Protein AF-A0A929I286-F1 (afdb_monomer_lite)

Structure (mmCIF, N/CA/C/O backbone):
data_AF-A0A929I286-F1
#
_entry.id   AF-A0A929I286-F1
#
loop_
_atom_site.group_PDB
_atom_site.id
_atom_site.type_symbol
_atom_site.label_atom_id
_atom_site.label_alt_id
_atom_site.label_comp_id
_atom_site.label_asym_id
_atom_site.label_entity_id
_atom_site.label_seq_id
_atom_site.pdbx_PDB_ins_code
_atom_site.Cartn_x
_atom_site.Cartn_y
_atom_site.Cartn_z
_atom_site.occupancy
_atom_site.B_iso_or_equiv
_atom_site.auth_seq_id
_atom_site.auth_comp_id
_atom_site.auth_asym_id
_atom_site.auth_atom_id
_atom_site.pdbx_PDB_model_num
ATOM 1 N N . GLU A 1 1 ? 8.473 -5.660 -11.542 1.00 77.50 1 GLU A N 1
ATOM 2 C CA . GLU A 1 1 ? 9.769 -5.010 -11.233 1.00 77.50 1 GLU A CA 1
ATOM 3 C C . GLU A 1 1 ? 10.933 -5.938 -11.486 1.00 77.50 1 GLU A C 1
ATOM 5 O O . GLU A 1 1 ? 10.798 -7.139 -11.267 1.00 77.50 1 GLU A O 1
ATOM 10 N N . PHE A 1 2 ? 12.071 -5.359 -11.862 1.00 82.38 2 PHE A N 1
ATOM 11 C CA . PHE A 1 2 ? 13.333 -6.059 -12.073 1.00 82.38 2 PHE A CA 1
ATOM 12 C C . PHE A 1 2 ? 14.376 -5.569 -11.054 1.00 82.38 2 PHE A C 1
ATOM 14 O O . PHE A 1 2 ? 15.160 -4.667 -11.329 1.00 82.38 2 PHE A O 1
ATOM 21 N N . HIS A 1 3 ? 14.350 -6.142 -9.846 1.00 72.25 3 HIS A N 1
ATOM 22 C CA . HIS A 1 3 ? 15.078 -5.636 -8.668 1.00 72.25 3 HIS A CA 1
ATOM 23 C C . HIS A 1 3 ? 16.611 -5.606 -8.804 1.00 72.25 3 HIS A C 1
ATOM 25 O O . HIS A 1 3 ? 17.269 -4.896 -8.051 1.00 72.25 3 HIS A O 1
ATOM 31 N N . SER A 1 4 ? 17.180 -6.364 -9.743 1.00 82.62 4 SER A N 1
ATOM 32 C CA . SER A 1 4 ? 18.633 -6.484 -9.933 1.00 82.62 4 SER A CA 1
ATOM 33 C C . SER A 1 4 ? 19.173 -5.665 -11.111 1.00 82.62 4 SER A C 1
ATOM 35 O O . SER A 1 4 ? 20.379 -5.679 -11.349 1.00 82.62 4 SER A O 1
ATOM 37 N N . LEU A 1 5 ? 18.318 -4.953 -11.856 1.00 88.50 5 LEU A N 1
ATOM 38 C CA . LEU A 1 5 ? 18.752 -4.174 -13.018 1.00 88.50 5 LEU A CA 1
ATOM 39 C C . LEU A 1 5 ? 19.174 -2.768 -12.625 1.00 88.50 5 LEU A C 1
ATOM 41 O O . LEU A 1 5 ? 18.454 -2.045 -11.940 1.00 88.50 5 LEU A O 1
ATOM 45 N N . SER A 1 6 ? 20.338 -2.362 -13.118 1.00 87.81 6 SER A N 1
ATOM 46 C CA . SER A 1 6 ? 20.846 -1.004 -12.969 1.00 87.81 6 SER A CA 1
ATOM 47 C C . SER A 1 6 ? 21.581 -0.571 -14.233 1.00 87.81 6 SER A C 1
ATOM 49 O O . SER A 1 6 ? 22.116 -1.396 -14.973 1.00 87.81 6 SER A O 1
ATOM 51 N N . TRP A 1 7 ? 21.588 0.735 -14.495 1.00 91.75 7 TRP A N 1
ATOM 52 C CA . TRP A 1 7 ? 22.344 1.323 -15.594 1.00 91.75 7 TRP A CA 1
ATOM 53 C C . TRP A 1 7 ? 22.905 2.678 -15.173 1.00 91.75 7 TRP A C 1
ATOM 55 O O . TRP A 1 7 ? 22.157 3.610 -14.877 1.00 91.75 7 TRP A O 1
ATOM 65 N N . LEU A 1 8 ? 24.233 2.784 -15.145 1.00 91.50 8 LEU A N 1
ATOM 66 C CA . LEU A 1 8 ? 24.943 3.989 -14.727 1.00 91.50 8 LEU A CA 1
ATOM 67 C C . LEU A 1 8 ? 25.298 4.841 -15.946 1.00 91.50 8 LEU A C 1
ATOM 69 O O . LEU A 1 8 ? 25.862 4.350 -16.922 1.00 91.50 8 LEU A O 1
ATOM 73 N N . ALA A 1 9 ? 25.004 6.138 -15.881 1.00 93.94 9 ALA A N 1
ATOM 74 C CA . ALA A 1 9 ? 25.400 7.094 -16.907 1.00 93.94 9 ALA A CA 1
ATOM 75 C C . ALA A 1 9 ? 25.669 8.476 -16.304 1.00 93.94 9 ALA A C 1
ATOM 77 O O . ALA A 1 9 ? 25.230 8.787 -15.201 1.00 93.94 9 ALA A O 1
ATOM 78 N N . LYS A 1 10 ? 26.386 9.317 -17.059 1.00 93.94 10 LYS A N 1
ATOM 79 C CA . LYS A 1 10 ? 26.767 10.673 -16.632 1.00 93.94 10 LYS A CA 1
ATOM 80 C C . LYS A 1 10 ? 25.592 11.654 -16.582 1.00 93.94 10 LYS A C 1
ATOM 82 O O . LYS A 1 10 ? 25.704 12.672 -15.912 1.00 93.94 10 LYS A O 1
ATOM 87 N N . THR A 1 11 ? 24.499 11.369 -17.293 1.00 96.06 11 THR A N 1
ATOM 88 C CA . THR A 1 11 ? 23.294 12.206 -17.299 1.00 96.06 11 THR A CA 1
ATOM 89 C C . THR A 1 11 ? 22.040 11.376 -17.014 1.00 96.06 11 THR A C 1
ATOM 91 O O . THR A 1 11 ? 22.008 10.187 -17.362 1.00 96.06 11 THR A O 1
ATOM 94 N N . PRO A 1 12 ? 20.996 11.979 -16.417 1.00 92.50 12 PRO A N 1
ATOM 95 C CA . PRO A 1 12 ? 19.723 11.305 -16.163 1.00 92.50 12 PRO A CA 1
ATOM 96 C C . PRO A 1 12 ? 19.082 10.720 -17.429 1.00 92.50 12 PRO A C 1
ATOM 98 O O . PRO A 1 12 ? 18.570 9.601 -17.405 1.00 92.50 12 PRO A O 1
ATOM 101 N N . GLU A 1 13 ? 19.153 11.427 -18.558 1.00 94.62 13 GLU A N 1
ATOM 102 C CA . GLU A 1 13 ? 18.553 10.999 -19.827 1.00 94.62 13 GLU A CA 1
ATOM 103 C C . GLU A 1 13 ? 19.257 9.757 -20.376 1.00 94.62 13 GLU A C 1
ATOM 105 O O . GLU A 1 13 ? 18.611 8.821 -20.853 1.00 94.62 13 GLU A O 1
ATOM 110 N N . ALA A 1 14 ? 20.589 9.725 -20.280 1.00 92.88 14 ALA A N 1
ATOM 111 C CA . ALA A 1 14 ? 21.381 8.576 -20.693 1.00 92.88 14 ALA A CA 1
ATOM 112 C C . ALA A 1 14 ? 21.146 7.373 -19.769 1.00 92.88 14 ALA A C 1
ATOM 114 O O . ALA A 1 14 ? 21.062 6.243 -20.255 1.00 92.88 14 ALA A O 1
ATOM 115 N N . ALA A 1 15 ? 20.982 7.611 -18.463 1.00 94.19 15 ALA A N 1
ATOM 116 C CA . ALA A 1 15 ? 20.667 6.565 -17.495 1.00 94.19 15 ALA A CA 1
ATOM 117 C C . ALA A 1 15 ? 19.297 5.937 -17.789 1.00 94.19 15 ALA A C 1
ATOM 119 O O . ALA A 1 15 ? 19.181 4.716 -17.906 1.00 94.19 15 ALA A O 1
ATOM 120 N N . LEU A 1 16 ? 18.282 6.778 -18.016 1.00 91.62 16 LEU A N 1
ATOM 121 C CA . LEU A 1 16 ? 16.924 6.347 -18.342 1.00 91.62 16 LEU A CA 1
ATOM 122 C C . LEU A 1 16 ? 16.855 5.613 -19.688 1.00 91.62 16 LEU A C 1
ATOM 124 O O . LEU A 1 16 ? 16.178 4.591 -19.810 1.00 91.62 16 LEU A O 1
ATOM 128 N N . LYS A 1 17 ? 17.555 6.110 -20.713 1.00 93.44 17 LYS A N 1
ATOM 129 C CA . LYS A 1 17 ? 17.610 5.440 -22.019 1.00 93.44 17 LYS A CA 1
ATOM 130 C C . LYS A 1 17 ? 18.274 4.066 -21.909 1.00 93.44 17 LYS A C 1
ATOM 132 O O . LYS A 1 17 ? 17.787 3.110 -22.507 1.00 93.44 17 LYS A O 1
ATOM 137 N N . GLY A 1 18 ? 19.359 3.973 -21.145 1.00 93.56 18 GLY A N 1
ATOM 138 C CA . GLY A 1 18 ? 20.093 2.729 -20.950 1.00 93.56 18 GLY A CA 1
ATOM 139 C C . GLY A 1 18 ? 19.292 1.673 -20.198 1.00 93.56 18 GLY A C 1
ATOM 140 O O . GLY A 1 18 ? 19.136 0.567 -20.708 1.00 93.56 18 GLY A O 1
ATOM 141 N N . ILE A 1 19 ? 18.695 2.022 -19.053 1.00 92.88 19 ILE A N 1
ATOM 142 C CA . ILE A 1 19 ? 17.896 1.058 -18.279 1.00 92.88 19 ILE A CA 1
ATOM 143 C C . ILE A 1 19 ? 16.686 0.545 -19.073 1.00 92.88 19 ILE A C 1
ATOM 145 O O . ILE A 1 19 ? 16.362 -0.636 -18.997 1.00 92.88 19 ILE A O 1
ATOM 149 N N . ARG A 1 20 ? 16.056 1.390 -19.904 1.00 92.06 20 ARG A N 1
ATOM 150 C CA . ARG A 1 20 ? 14.956 0.968 -20.790 1.00 92.06 20 ARG A CA 1
ATOM 151 C C . ARG A 1 20 ? 15.393 -0.072 -21.816 1.00 92.06 20 ARG A C 1
ATOM 153 O O . ARG A 1 20 ? 14.615 -0.973 -22.107 1.00 92.06 20 ARG A O 1
ATOM 160 N N . LYS A 1 21 ? 16.608 0.057 -22.355 1.00 93.38 21 LYS A N 1
ATOM 161 C CA . LYS A 1 21 ? 17.166 -0.929 -23.283 1.00 93.38 21 LYS A CA 1
ATOM 162 C C . LYS A 1 21 ? 17.411 -2.260 -22.572 1.00 93.38 21 LYS A C 1
ATOM 164 O O . LYS A 1 21 ? 16.906 -3.272 -23.026 1.00 93.38 21 LYS A O 1
ATOM 169 N N . VAL A 1 22 ? 18.079 -2.235 -21.417 1.00 93.25 22 VAL A N 1
ATOM 170 C CA . VAL A 1 22 ? 18.348 -3.449 -20.623 1.00 93.25 22 VAL A CA 1
ATOM 171 C C . VAL A 1 22 ? 17.060 -4.192 -20.268 1.00 93.25 22 VAL A C 1
ATOM 173 O O . VAL A 1 22 ? 17.001 -5.410 -20.376 1.00 93.25 22 VAL A O 1
ATOM 176 N N . VAL A 1 23 ? 16.012 -3.469 -19.861 1.00 91.75 23 VAL A N 1
ATOM 177 C CA . VAL A 1 23 ? 14.707 -4.081 -19.572 1.00 91.75 23 VAL A CA 1
ATOM 178 C C . VAL A 1 23 ? 14.107 -4.734 -20.821 1.00 91.75 23 VAL A C 1
ATOM 180 O O . VAL A 1 23 ? 13.555 -5.821 -20.706 1.00 91.75 23 VAL A O 1
ATOM 183 N N . ALA A 1 24 ? 14.208 -4.102 -21.995 1.00 91.19 24 ALA A N 1
ATOM 184 C CA . ALA A 1 24 ? 13.705 -4.678 -23.242 1.00 91.19 24 ALA A CA 1
ATOM 185 C C . ALA A 1 24 ? 14.452 -5.968 -23.614 1.00 91.19 24 ALA A C 1
ATOM 187 O O . ALA A 1 24 ? 13.803 -6.978 -23.869 1.00 91.19 24 ALA A O 1
ATOM 188 N N . ASP A 1 25 ? 15.786 -5.940 -23.549 1.00 92.44 25 ASP A N 1
ATOM 189 C CA . ASP A 1 25 ? 16.643 -7.085 -23.871 1.00 92.44 25 ASP A CA 1
ATOM 190 C C . ASP A 1 25 ? 16.326 -8.288 -22.953 1.00 92.44 25 ASP A C 1
ATOM 192 O O . ASP A 1 25 ? 16.236 -9.426 -23.403 1.00 92.44 25 ASP A O 1
ATOM 196 N N . ILE A 1 26 ? 16.080 -8.042 -21.661 1.00 91.12 26 ILE A N 1
ATOM 197 C CA . ILE A 1 26 ? 15.746 -9.102 -20.694 1.00 91.12 26 ILE A CA 1
ATOM 198 C C . ILE A 1 26 ? 14.327 -9.620 -20.880 1.00 91.12 26 ILE A C 1
ATOM 200 O O . ILE A 1 26 ? 14.087 -10.811 -20.729 1.00 91.12 26 ILE A O 1
ATOM 204 N N . VAL A 1 27 ? 13.367 -8.751 -21.196 1.00 90.56 27 VAL A N 1
ATOM 205 C CA . VAL A 1 27 ? 12.001 -9.199 -21.493 1.00 90.56 27 VAL A CA 1
ATOM 206 C C . VAL A 1 27 ? 11.991 -10.115 -22.717 1.00 90.56 27 VAL A C 1
ATOM 208 O O . VAL A 1 27 ? 11.272 -11.110 -22.703 1.00 90.56 27 VAL A O 1
ATOM 211 N N . GLU A 1 28 ? 12.786 -9.803 -23.741 1.00 91.44 28 GLU A N 1
ATOM 212 C CA . GLU A 1 28 ? 12.960 -10.656 -24.921 1.00 91.44 28 GLU A CA 1
ATOM 213 C C . GLU A 1 28 ? 13.602 -12.001 -24.544 1.00 91.44 28 GLU A C 1
ATOM 215 O O . GLU A 1 28 ? 13.045 -13.050 -24.867 1.00 91.44 28 GLU A O 1
ATOM 220 N N . ASP A 1 29 ? 14.694 -11.992 -23.774 1.00 91.81 29 ASP A N 1
ATOM 221 C CA . ASP A 1 29 ? 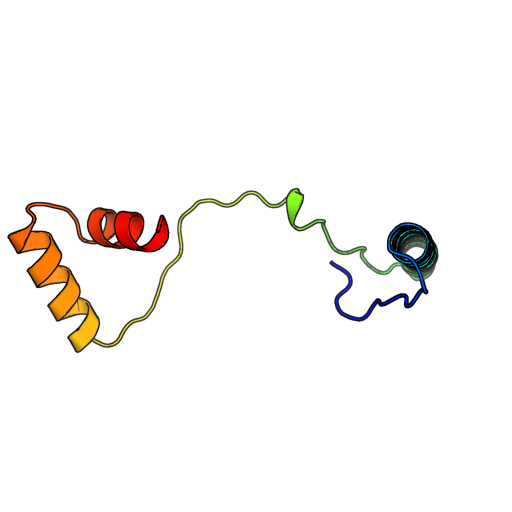15.351 -13.217 -23.292 1.00 91.81 29 ASP A CA 1
ATOM 222 C C . ASP A 1 29 ? 14.402 -14.103 -22.465 1.00 91.81 29 ASP A C 1
ATOM 224 O O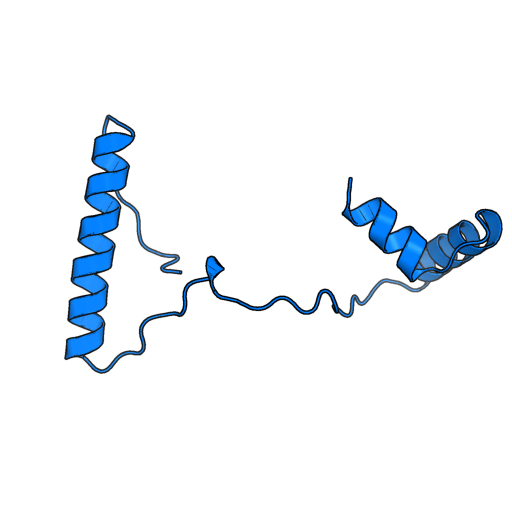 . ASP A 1 29 ? 14.239 -15.287 -22.757 1.00 91.81 29 ASP A O 1
ATOM 228 N N . MET A 1 30 ? 13.665 -13.514 -21.516 1.00 89.88 30 MET A N 1
ATOM 229 C CA . MET A 1 30 ? 12.663 -14.223 -20.711 1.00 89.88 30 MET A CA 1
ATOM 230 C C . MET A 1 30 ? 11.557 -14.845 -21.575 1.00 89.88 30 MET A C 1
ATOM 232 O O . MET A 1 30 ? 11.101 -15.954 -21.301 1.00 89.88 30 MET A O 1
ATOM 236 N N . GLN A 1 31 ? 11.119 -14.160 -22.635 1.00 90.19 31 GLN A N 1
ATOM 237 C CA . GLN A 1 31 ? 10.133 -14.711 -23.569 1.00 90.19 31 GLN A CA 1
ATOM 238 C C . GLN A 1 31 ? 10.695 -15.899 -24.359 1.00 90.19 31 GLN A C 1
ATOM 240 O O . GLN A 1 31 ? 9.962 -16.858 -24.609 1.00 90.19 31 GLN A O 1
ATOM 245 N N . HIS A 1 32 ? 11.981 -15.866 -24.715 1.00 92.44 32 HIS A N 1
ATOM 246 C CA . HIS A 1 32 ? 12.658 -16.964 -25.406 1.00 92.44 32 HIS A CA 1
ATOM 247 C C . HIS A 1 32 ? 12.911 -18.180 -24.508 1.00 92.44 32 HIS A C 1
ATOM 249 O O . HIS A 1 32 ? 12.780 -19.313 -24.976 1.00 92.44 32 HIS A O 1
ATOM 255 N N . THR A 1 33 ? 13.236 -17.971 -23.232 1.00 89.88 33 THR A N 1
ATOM 256 C CA . THR A 1 33 ? 13.459 -19.053 -22.258 1.00 89.88 33 THR A CA 1
ATOM 257 C C . THR A 1 33 ? 12.162 -19.607 -21.659 1.00 89.88 33 THR A C 1
ATOM 259 O O . THR A 1 33 ? 12.183 -20.645 -20.996 1.00 89.88 33 THR A O 1
ATOM 262 N N . GLY A 1 34 ? 11.020 -18.963 -21.925 1.00 87.12 34 GLY A N 1
ATOM 263 C CA . GLY A 1 34 ? 9.713 -19.340 -21.377 1.00 87.12 34 GLY A CA 1
ATOM 264 C C . GLY A 1 34 ? 9.502 -18.879 -19.930 1.00 87.12 34 GLY A C 1
ATOM 265 O O . GLY A 1 34 ? 8.605 -19.372 -19.241 1.00 87.12 34 GLY A O 1
ATOM 266 N N . GLU A 1 35 ? 10.316 -17.941 -19.454 1.00 87.12 35 GLU A N 1
ATOM 267 C CA . GLU A 1 35 ? 10.187 -17.330 -18.139 1.00 87.12 35 GLU A CA 1
ATOM 268 C C . GLU A 1 35 ? 9.054 -16.295 -18.099 1.00 87.12 35 GLU A C 1
ATOM 270 O O . GLU A 1 35 ? 8.729 -15.607 -19.067 1.00 87.12 35 GLU A O 1
ATOM 275 N N . THR A 1 36 ? 8.418 -16.161 -16.934 1.00 85.00 36 THR A N 1
ATOM 276 C CA . THR A 1 36 ? 7.299 -15.227 -16.766 1.00 85.00 36 THR A CA 1
ATOM 277 C C . THR A 1 36 ? 7.803 -13.822 -16.464 1.00 85.00 36 THR A C 1
ATOM 279 O O . THR A 1 36 ? 8.402 -13.578 -15.417 1.00 85.00 36 THR A O 1
ATOM 282 N N . VAL A 1 37 ? 7.485 -12.869 -17.340 1.00 85.25 37 VAL A N 1
ATOM 283 C CA . VAL A 1 37 ? 7.788 -11.449 -17.125 1.00 85.25 37 VAL A CA 1
ATOM 284 C C . VAL A 1 37 ? 7.015 -10.922 -15.903 1.00 85.25 37 VAL A C 1
ATOM 286 O O . VAL A 1 37 ? 5.794 -11.096 -15.823 1.00 85.25 37 VAL A O 1
ATOM 289 N N . PRO A 1 38 ? 7.677 -10.254 -14.938 1.00 84.69 38 PRO A N 1
ATOM 290 C CA . PRO A 1 38 ? 7.015 -9.769 -13.736 1.00 84.69 38 PRO A CA 1
ATOM 291 C C . PRO A 1 38 ? 6.009 -8.659 -14.059 1.00 84.69 38 PRO A C 1
ATOM 293 O O . PRO A 1 38 ? 6.330 -7.686 -14.740 1.00 84.69 38 PRO A O 1
ATOM 296 N N . ALA A 1 39 ? 4.808 -8.753 -13.485 1.00 82.38 39 ALA A N 1
ATOM 297 C CA . ALA A 1 39 ? 3.782 -7.729 -13.653 1.00 82.38 39 ALA A CA 1
ATOM 298 C C . ALA A 1 39 ? 4.254 -6.347 -13.133 1.00 82.38 39 ALA A C 1
ATOM 300 O O . ALA A 1 39 ? 4.912 -6.274 -12.082 1.00 82.38 39 ALA A O 1
ATOM 301 N N . PRO A 1 40 ? 3.896 -5.243 -13.818 1.00 81.94 40 PRO A N 1
ATOM 302 C CA . PRO A 1 40 ? 4.172 -3.890 -13.341 1.00 81.94 40 PRO A CA 1
ATOM 303 C C . PRO A 1 40 ? 3.512 -3.625 -11.983 1.00 81.94 40 PRO A C 1
ATOM 305 O O . PRO A 1 40 ? 2.339 -3.955 -11.791 1.00 81.94 40 PRO A O 1
ATOM 308 N N . ILE A 1 41 ? 4.216 -2.968 -11.052 1.00 76.50 41 I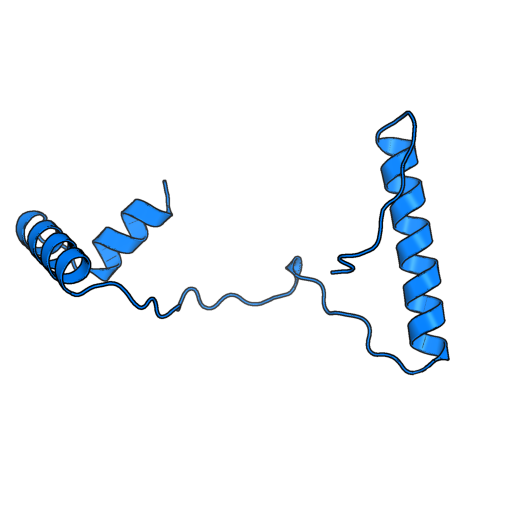LE A N 1
ATOM 309 C CA . ILE A 1 41 ? 3.599 -2.540 -9.782 1.00 76.50 41 ILE A CA 1
ATOM 310 C C . ILE A 1 41 ? 2.471 -1.533 -10.027 1.00 76.50 41 ILE A C 1
ATOM 312 O O . ILE A 1 41 ? 1.433 -1.620 -9.378 1.00 76.50 41 ILE A O 1
ATOM 316 N N . ALA A 1 42 ? 2.634 -0.637 -11.003 1.00 75.69 42 ALA A N 1
ATOM 317 C CA . ALA A 1 42 ? 1.642 0.386 -11.339 1.00 75.69 42 ALA A CA 1
ATOM 318 C C . ALA A 1 42 ? 0.277 -0.188 -11.771 1.00 75.69 42 ALA A C 1
ATOM 320 O O . ALA A 1 42 ? -0.735 0.494 -11.653 1.00 75.69 42 ALA A O 1
ATOM 321 N N . GLY A 1 43 ? 0.237 -1.437 -12.252 1.00 72.62 43 GLY A N 1
ATOM 322 C CA . GLY A 1 43 ? -1.001 -2.117 -12.645 1.00 72.62 43 GLY A CA 1
ATOM 323 C C . GLY A 1 43 ? -1.678 -2.898 -11.514 1.00 72.62 43 GLY A C 1
ATOM 324 O O . GLY A 1 43 ? -2.728 -3.507 -11.733 1.00 72.62 43 GLY A O 1
ATOM 325 N N . LYS A 1 44 ? -1.088 -2.938 -10.311 1.00 79.38 44 LYS A N 1
ATOM 326 C CA . LYS A 1 44 ? -1.667 -3.679 -9.187 1.00 79.38 44 LYS A CA 1
ATOM 327 C C . LYS A 1 44 ? -2.877 -2.936 -8.629 1.00 79.38 44 LYS A C 1
ATOM 329 O O . LYS A 1 44 ? -2.815 -1.754 -8.309 1.00 79.38 44 LYS A O 1
ATOM 334 N N . HIS A 1 45 ? -3.973 -3.667 -8.458 1.00 83.56 45 HIS A N 1
ATOM 335 C CA . HIS A 1 45 ? -5.133 -3.177 -7.727 1.00 83.56 45 HIS A CA 1
ATOM 336 C C . HIS A 1 45 ? -4.872 -3.313 -6.225 1.00 83.56 45 HIS A C 1
ATOM 338 O O . HIS A 1 45 ? -4.631 -4.414 -5.726 1.00 83.56 45 HIS A O 1
ATOM 344 N N . TYR A 1 46 ? -4.932 -2.198 -5.501 1.00 84.44 46 TYR A N 1
ATOM 345 C CA . TYR A 1 46 ? -4.750 -2.165 -4.053 1.00 84.44 46 TYR A CA 1
ATOM 346 C C . TYR A 1 46 ? -6.107 -2.012 -3.371 1.00 84.44 46 TYR A C 1
ATOM 348 O O . TYR A 1 46 ? -6.786 -1.006 -3.541 1.00 84.44 46 TYR A O 1
ATOM 356 N N . SER A 1 47 ? -6.501 -3.005 -2.574 1.00 87.44 47 SER A N 1
ATOM 357 C CA . SER A 1 47 ? -7.801 -3.017 -1.885 1.00 87.44 47 SER A CA 1
ATOM 358 C C . SER A 1 47 ? -7.895 -2.038 -0.709 1.00 87.44 47 SER A C 1
ATOM 360 O O . SER A 1 47 ? -8.966 -1.874 -0.134 1.00 87.44 47 SER A O 1
ATOM 362 N N . GLY A 1 48 ? -6.771 -1.460 -0.274 1.00 88.31 48 GLY A N 1
ATOM 363 C CA . GLY A 1 48 ? -6.679 -0.658 0.950 1.00 88.31 48 GLY A CA 1
ATOM 364 C C . GLY A 1 48 ? -6.806 -1.465 2.250 1.00 88.31 48 GLY A C 1
ATOM 365 O O . GLY A 1 48 ? -6.607 -0.915 3.331 1.00 88.31 48 GLY A O 1
ATOM 366 N N . LYS A 1 49 ? -7.094 -2.772 2.178 1.00 89.31 49 LYS A N 1
ATOM 367 C CA . LYS A 1 49 ? -7.183 -3.653 3.346 1.00 89.31 49 LYS A CA 1
ATOM 368 C C . LYS A 1 49 ? -5.847 -4.340 3.582 1.00 89.31 49 LYS A C 1
ATOM 370 O O . LYS A 1 49 ? -5.370 -5.095 2.739 1.00 89.31 49 LYS A O 1
ATOM 375 N N . PHE A 1 50 ? -5.299 -4.152 4.772 1.00 89.12 50 PHE A N 1
ATOM 376 C CA . PHE A 1 50 ? -4.111 -4.860 5.222 1.00 89.12 50 PHE A CA 1
ATOM 377 C C . PHE A 1 50 ? -4.217 -5.137 6.721 1.00 89.12 50 PHE A C 1
ATOM 379 O O . PHE A 1 50 ? -4.769 -4.340 7.478 1.00 89.12 50 PHE A O 1
ATOM 386 N N . ILE A 1 51 ? -3.760 -6.316 7.137 1.00 89.75 51 ILE A N 1
ATOM 387 C CA . ILE A 1 51 ? -3.837 -6.772 8.526 1.00 89.75 51 ILE A CA 1
ATOM 388 C C . ILE A 1 51 ? -2.451 -6.596 9.131 1.00 89.75 51 ILE A C 1
ATOM 390 O O . ILE A 1 51 ? -1.488 -7.193 8.657 1.00 89.75 51 ILE A O 1
ATOM 394 N N . ILE A 1 52 ? -2.356 -5.782 10.179 1.00 90.38 52 ILE A N 1
ATOM 395 C CA . ILE A 1 52 ? -1.107 -5.551 10.904 1.00 90.38 52 ILE A CA 1
ATOM 396 C C . ILE A 1 52 ? -1.189 -6.266 12.245 1.00 90.38 52 ILE A C 1
ATOM 398 O O . ILE A 1 52 ? -2.165 -6.112 12.981 1.00 90.38 52 ILE A O 1
ATOM 402 N N . ARG A 1 53 ? -0.140 -7.012 12.591 1.00 94.44 53 ARG A N 1
ATOM 403 C CA . ARG A 1 53 ? 0.051 -7.513 13.951 1.00 94.44 53 ARG A CA 1
ATOM 404 C C . ARG A 1 53 ? 0.840 -6.479 14.748 1.00 94.44 53 ARG A C 1
ATOM 406 O O . ARG A 1 53 ? 1.947 -6.126 14.359 1.00 94.44 53 ARG A O 1
ATOM 413 N N . ILE A 1 54 ? 0.281 -6.030 15.865 1.00 93.81 54 ILE A N 1
ATOM 414 C CA . ILE A 1 54 ? 0.942 -5.114 16.800 1.00 93.81 54 ILE A CA 1
ATOM 415 C C . ILE A 1 54 ? 0.943 -5.707 18.215 1.00 93.81 54 ILE A C 1
ATOM 417 O O . ILE A 1 54 ? 0.044 -6.490 18.538 1.00 93.81 54 ILE A O 1
ATOM 421 N N . PRO A 1 55 ? 1.923 -5.351 19.063 1.00 97.69 55 PRO A N 1
ATOM 422 C CA . PRO A 1 55 ? 1.910 -5.721 20.471 1.00 97.69 55 PRO A CA 1
ATOM 423 C C . PRO A 1 55 ? 0.642 -5.233 21.204 1.00 97.69 55 PRO A C 1
ATOM 425 O O . PRO A 1 55 ? 0.108 -4.167 20.860 1.00 97.69 55 PRO A O 1
ATOM 428 N N . PRO A 1 56 ? 0.150 -5.972 22.220 1.00 97.12 56 PRO A N 1
ATOM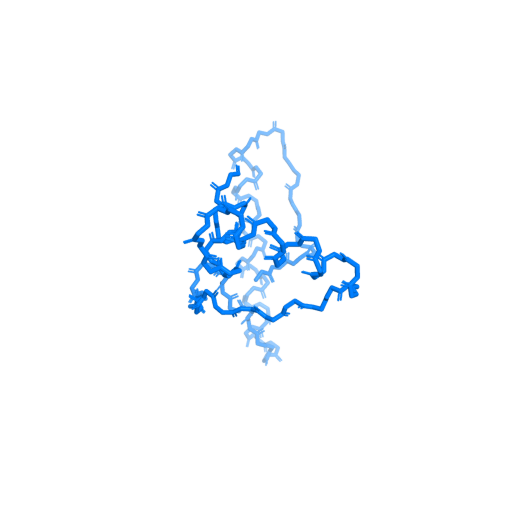 429 C CA . PRO A 1 56 ? -1.069 -5.624 22.957 1.00 97.12 56 PRO A CA 1
ATOM 430 C C . PRO A 1 56 ? -1.051 -4.219 23.574 1.00 97.12 56 PRO A C 1
ATOM 432 O O . PRO A 1 56 ? -2.079 -3.541 23.615 1.00 97.12 56 PRO A O 1
ATOM 435 N N . GLU A 1 57 ? 0.111 -3.753 24.024 1.00 97.56 57 GLU A N 1
ATOM 436 C CA . GLU A 1 57 ? 0.305 -2.431 24.615 1.00 97.56 57 GLU A CA 1
ATOM 437 C C . GLU A 1 57 ? 0.073 -1.300 23.605 1.00 97.56 57 GLU A C 1
ATOM 439 O O . GLU A 1 57 ? -0.566 -0.295 23.934 1.00 97.56 57 GLU A O 1
ATOM 444 N N . ILE A 1 58 ? 0.502 -1.489 22.352 1.00 95.12 58 ILE A N 1
ATOM 445 C CA . ILE A 1 58 ? 0.260 -0.529 21.269 1.00 95.12 58 ILE A CA 1
ATOM 446 C C . ILE A 1 58 ? -1.223 -0.534 20.912 1.00 95.12 58 ILE A C 1
ATOM 448 O O . ILE A 1 58 ? -1.829 0.532 20.793 1.00 95.12 58 ILE A O 1
ATOM 452 N N . HIS A 1 59 ? -1.827 -1.721 20.809 1.00 95.38 59 HIS A N 1
ATOM 453 C CA . HIS A 1 59 ? -3.258 -1.844 20.546 1.00 95.38 59 HIS A CA 1
ATOM 454 C C . HIS A 1 59 ? -4.091 -1.122 21.615 1.00 95.38 59 HIS A C 1
ATOM 456 O O . HIS A 1 59 ? -4.961 -0.319 21.278 1.00 95.38 59 HIS A O 1
ATOM 462 N N . ARG A 1 60 ? -3.781 -1.334 22.902 1.00 96.00 60 ARG A N 1
ATOM 463 C CA . ARG A 1 60 ? -4.451 -0.655 24.022 1.00 96.00 60 ARG A CA 1
ATOM 464 C C . ARG A 1 60 ? -4.327 0.862 23.916 1.00 96.00 60 ARG A C 1
ATOM 466 O O . ARG A 1 60 ? -5.326 1.561 24.055 1.00 96.00 60 ARG A O 1
ATOM 473 N N . LYS A 1 61 ? -3.120 1.371 23.659 1.00 95.81 61 LYS A N 1
ATOM 474 C CA . LYS A 1 61 ? -2.877 2.813 23.531 1.00 95.81 61 LYS A CA 1
ATOM 475 C C . LYS A 1 61 ? -3.703 3.427 22.399 1.00 95.81 61 LYS A C 1
ATOM 477 O O . LYS A 1 61 ? -4.332 4.460 22.603 1.00 95.81 61 LYS A O 1
ATOM 482 N N . LEU A 1 62 ? -3.734 2.783 21.233 1.00 94.38 62 LEU A N 1
ATOM 483 C CA . LEU A 1 62 ? -4.510 3.263 20.088 1.00 94.38 62 LEU A CA 1
ATOM 484 C C . LEU A 1 62 ? -6.022 3.192 20.345 1.00 94.38 62 LEU A C 1
ATOM 486 O O . LEU A 1 62 ? -6.743 4.107 19.958 1.00 94.38 62 LEU A O 1
ATOM 490 N N . ALA A 1 63 ? -6.499 2.147 21.027 1.00 94.56 63 ALA A N 1
ATOM 491 C CA . ALA A 1 63 ? -7.908 2.011 21.390 1.00 94.56 63 ALA A CA 1
ATOM 492 C C . ALA A 1 63 ? -8.373 3.128 22.338 1.00 94.56 63 ALA A C 1
ATOM 494 O O . ALA A 1 63 ? -9.441 3.698 22.124 1.00 94.56 63 ALA A O 1
ATOM 495 N N . ILE A 1 64 ? -7.554 3.484 23.334 1.00 96.12 64 ILE A N 1
ATOM 496 C CA . ILE A 1 64 ? -7.840 4.599 24.251 1.00 96.12 64 ILE A CA 1
ATOM 497 C C . ILE A 1 64 ? -7.894 5.922 23.480 1.00 96.12 64 ILE A C 1
ATOM 499 O O . ILE A 1 64 ? -8.890 6.630 23.56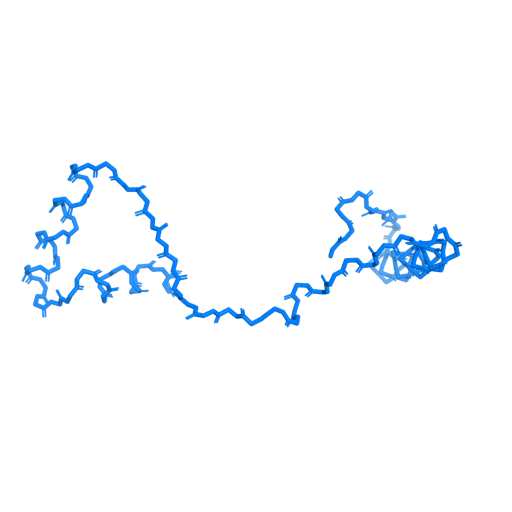6 1.00 96.12 64 ILE A O 1
ATOM 503 N N . GLN A 1 65 ? -6.884 6.210 22.653 1.00 95.44 65 GLN A N 1
ATOM 504 C CA . GLN A 1 65 ? -6.842 7.443 21.856 1.00 95.44 65 GLN A CA 1
ATOM 505 C C . GLN A 1 65 ? -8.042 7.577 20.909 1.00 95.44 65 GLN A C 1
ATOM 507 O O . GLN A 1 65 ? -8.577 8.671 20.720 1.00 95.44 65 GLN A O 1
ATOM 512 N N . ALA A 1 66 ? -8.466 6.466 20.302 1.00 96.31 66 ALA A N 1
ATOM 513 C CA . ALA A 1 66 ? -9.622 6.436 19.418 1.00 96.31 66 ALA A CA 1
ATOM 514 C C . ALA A 1 66 ? -10.917 6.746 20.188 1.00 96.31 66 ALA A C 1
ATOM 516 O O . ALA A 1 66 ? -11.716 7.561 19.727 1.00 96.31 66 ALA A O 1
ATOM 517 N N . ALA A 1 67 ? -11.080 6.165 21.383 1.00 95.19 67 ALA A N 1
ATOM 518 C CA . ALA A 1 67 ? -12.220 6.419 22.259 1.00 95.19 67 ALA A CA 1
ATOM 519 C C . ALA A 1 67 ? -12.262 7.874 22.757 1.00 95.19 67 ALA A C 1
ATOM 521 O O . ALA A 1 67 ? -13.307 8.512 22.657 1.00 95.19 67 ALA A O 1
ATOM 522 N N . GLU A 1 68 ? -11.130 8.424 23.210 1.00 96.25 68 GLU A N 1
ATOM 523 C CA . GLU A 1 68 ? -11.006 9.831 23.630 1.00 96.25 68 GLU A CA 1
ATOM 524 C C . GLU A 1 68 ? -11.352 10.805 22.497 1.00 96.25 68 GLU A C 1
ATOM 526 O O . GLU A 1 68 ? -11.956 11.849 22.725 1.00 96.25 68 GLU A O 1
ATOM 531 N N . SER A 1 69 ? -11.006 10.440 21.261 1.00 93.81 69 SER A N 1
ATOM 532 C CA . SER A 1 69 ? -11.282 11.241 20.065 1.00 93.81 69 SER A CA 1
ATOM 533 C C . SER A 1 69 ? -12.665 10.972 19.451 1.00 93.81 69 SER A C 1
ATOM 535 O O . SER A 1 69 ? -12.997 11.572 18.429 1.00 93.81 69 SER A O 1
ATOM 537 N N . GLY A 1 70 ? -13.458 10.048 20.008 1.00 95.56 70 GLY A N 1
ATOM 538 C CA . GLY A 1 70 ? -14.774 9.677 19.475 1.00 95.56 70 GLY A CA 1
ATOM 539 C C . GLY A 1 70 ? -14.741 9.066 18.067 1.00 95.56 70 GLY A C 1
ATOM 540 O O . GLY A 1 70 ? -15.699 9.210 17.307 1.00 95.56 70 GLY A O 1
ATOM 541 N N . VAL A 1 71 ? -13.641 8.412 17.677 1.00 96.00 71 VAL A N 1
ATOM 542 C CA . VAL A 1 71 ? -13.471 7.803 16.346 1.00 96.00 71 VAL A CA 1
ATOM 543 C C . VAL A 1 71 ? -13.190 6.308 16.435 1.00 96.00 71 VAL A C 1
ATOM 545 O O . VAL A 1 71 ? -12.762 5.789 17.460 1.00 96.00 71 VAL A O 1
ATOM 548 N N . SER A 1 72 ? -13.396 5.586 15.331 1.00 93.94 72 SER A N 1
ATOM 549 C CA . SER A 1 72 ? -12.982 4.185 15.257 1.00 93.94 72 SER A CA 1
ATOM 550 C C . SER A 1 72 ? -11.458 4.056 15.201 1.00 93.94 72 SER A C 1
ATOM 552 O O . SER A 1 72 ? -10.755 4.930 14.687 1.00 93.94 72 SER A O 1
ATOM 554 N N . LEU A 1 73 ? -10.948 2.912 15.664 1.00 91.94 73 LEU A N 1
ATOM 555 C CA . LEU A 1 73 ? -9.525 2.575 15.591 1.00 91.94 73 LEU A CA 1
ATOM 556 C C . LEU A 1 73 ? -8.991 2.654 14.151 1.00 91.94 73 LEU A C 1
ATOM 558 O O . LEU A 1 73 ? -7.923 3.213 13.914 1.00 91.94 73 LEU A O 1
ATOM 562 N N . ASN A 1 74 ? -9.773 2.165 13.182 1.00 92.06 74 ASN A N 1
ATOM 563 C CA . ASN A 1 74 ? -9.427 2.249 11.764 1.00 92.06 74 ASN A CA 1
ATOM 564 C C . ASN A 1 74 ? -9.336 3.702 11.293 1.00 92.06 74 ASN A C 1
ATOM 566 O O . ASN A 1 74 ? -8.403 4.041 10.577 1.00 92.06 74 ASN A O 1
ATOM 570 N N . ARG A 1 75 ? -10.250 4.581 11.725 1.00 91.56 75 ARG A N 1
ATOM 571 C CA . ARG A 1 75 ? -10.219 6.003 11.356 1.00 91.56 75 ARG A CA 1
ATOM 572 C C . ARG A 1 75 ? -8.991 6.713 11.925 1.00 91.56 75 ARG A C 1
ATOM 574 O O . ARG A 1 75 ? -8.364 7.496 11.214 1.00 91.56 75 ARG A O 1
ATOM 581 N N . LEU A 1 76 ? -8.629 6.413 13.174 1.00 92.50 76 LEU A N 1
ATOM 582 C CA . LEU A 1 76 ? -7.402 6.923 13.788 1.00 92.50 76 LEU A CA 1
ATOM 583 C C . LEU A 1 76 ? -6.157 6.442 13.025 1.00 92.50 76 LEU A C 1
ATOM 585 O O . LEU A 1 76 ? -5.270 7.244 12.735 1.00 92.50 76 LEU A O 1
ATOM 589 N N . ALA A 1 77 ? -6.105 5.156 12.669 1.00 91.25 77 ALA A N 1
ATOM 590 C CA . ALA A 1 77 ? -5.000 4.581 11.908 1.00 91.25 77 ALA A CA 1
ATOM 591 C C . ALA A 1 77 ? -4.889 5.198 10.505 1.00 91.25 77 ALA A C 1
ATOM 593 O O . ALA A 1 77 ? -3.807 5.631 10.120 1.00 91.25 77 ALA A O 1
ATOM 594 N N . SER A 1 78 ? -6.000 5.314 9.773 1.00 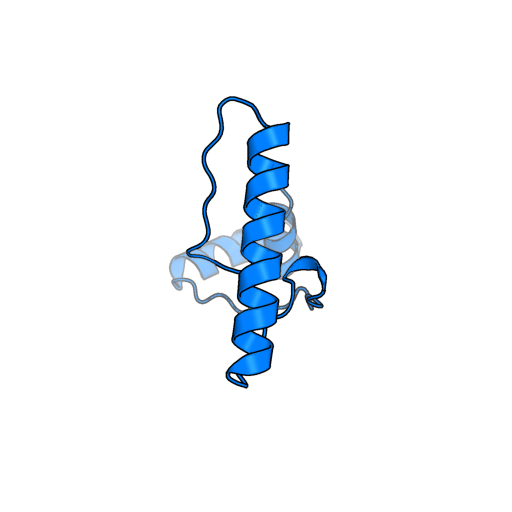89.69 78 SER A N 1
ATOM 595 C CA . SER A 1 78 ? -6.027 5.940 8.446 1.00 89.69 78 SER A CA 1
ATOM 596 C C . SER A 1 78 ? -5.529 7.384 8.477 1.00 89.69 78 SER A C 1
ATOM 598 O O . SER A 1 78 ? -4.720 7.745 7.634 1.00 89.69 78 SER A O 1
ATOM 600 N N . SER A 1 79 ? -5.944 8.178 9.472 1.00 90.31 79 SER A N 1
ATOM 601 C CA . SER A 1 79 ? -5.481 9.565 9.640 1.00 90.31 79 SER A CA 1
ATOM 602 C C . SER A 1 79 ? -3.963 9.658 9.843 1.00 90.31 79 SER A C 1
ATOM 604 O O . SER A 1 79 ? -3.308 10.521 9.266 1.00 90.31 79 SER A O 1
ATOM 606 N N . LYS A 1 80 ? -3.380 8.733 10.620 1.00 87.75 80 LYS A N 1
ATOM 607 C CA . LYS A 1 80 ? -1.926 8.675 10.839 1.00 87.75 80 LYS A CA 1
ATOM 608 C C . LYS A 1 80 ? -1.140 8.185 9.622 1.00 87.75 80 LYS A C 1
ATOM 610 O O . LYS A 1 80 ? 0.012 8.559 9.483 1.00 87.75 80 LYS A O 1
ATOM 615 N N . LEU A 1 81 ? -1.735 7.335 8.785 1.00 89.31 81 LEU A N 1
ATOM 616 C CA . LEU A 1 81 ? -1.098 6.795 7.576 1.00 89.31 81 LEU A CA 1
ATOM 617 C C . LEU A 1 81 ? -1.149 7.762 6.386 1.00 89.31 81 LEU A C 1
ATOM 619 O O . LEU A 1 81 ? -0.406 7.574 5.430 1.00 89.31 81 LEU A O 1
ATOM 623 N N . SER A 1 82 ? -2.051 8.747 6.415 1.00 84.25 82 SER A N 1
ATOM 624 C CA . SER A 1 82 ? -2.188 9.770 5.370 1.00 84.25 82 SER A CA 1
ATOM 625 C C . SER A 1 82 ? -1.317 11.014 5.585 1.00 84.25 82 SER A C 1
ATOM 627 O O . SER A 1 82 ? -1.405 11.940 4.782 1.00 84.25 82 SER A O 1
ATOM 629 N N . GLN A 1 83 ? -0.554 11.066 6.680 1.00 62.38 83 GLN A N 1
ATOM 630 C CA . GLN A 1 83 ? 0.435 12.112 6.971 1.00 62.38 83 GLN A CA 1
ATOM 631 C C . GLN A 1 83 ? 1.817 11.665 6.503 1.00 62.38 83 GLN A C 1
ATOM 633 O O . GLN A 1 83 ? 2.557 12.538 6.004 1.00 62.38 83 GLN A O 1
#

Foldseek 3Di:
DPVPDFADDPDPVVRVVVSVVVLVVVVVVCVVVVHDDDDDPVPDDDPVDDDDDDDPVVVVVLCVVCVVVVHDSVVSVVVVVVD

pLDDT: mean 89.87, std 6.36, range [62.38, 97.69]

Secondary structure (DSSP, 8-state):
--TT-----SSHHHHHHHHHHHHHHHHHHHHHHTPPPPPPGGGPPP-S-------HHHHHHHHHHHHHTTS-HHHHHHHHHT-

Radius of gyration: 22.03 Å; chains: 1; bounding box: 42×32×50 Å

Sequence (83 aa):
EFHSLSWLAKTPEAALKGIRKVVADIVEDMQHTGETVPAPIAGKHYSGKFIIRIPPEIHRKLAIQAAESGVSLNRLASSKLSQ